Protein 5YL9 (pdb70)

Organism: Human coronavirus 229E (NCBI:txid11137)

Foldseek 3Di:
DVVVVVVVVVVVVVVVVVVVVVVVVVVVVVVVVVVVVVVVVVVVVVVVVVVVVVVVVVVVVVVVVVVVVVVVVVVVVVVVVVVVVVVD/DDDDDDDDDDDDDDDDDCPVVVVVVVVVVVVVVVVVVVVVVVVVVVVVPDDDDDD

Radius of gyration: 35.61 Å; Cα contacts (8 Å, |Δi|>4): 92; chains: 2; bounding box: 23×23×128 Å

Sequence (143 aa):
DVLQENQKILAASFNKAMTNIVDAFTGVNDAITQTSQALQTVATALNKIQDVVNQQGNSLNHLTSQLRQNFQAISSSIQAIYDRLDTIGGVPDLVVEQYNQTILNLTSEISSTLENKSAELNNYTVQKLQTLIDNINSTLVDLKW

Solvent-accessible surface area: 10771 Å² total; per-residue (Å²): 139,111,135,75,84,90,96,75,106,130,13,66,63,74,40,150,42,31,62,81,66,18,89,60,87,67,40,76,10,82,54,35,39,94,66,9,101,50,42,80,89,64,1,63,42,36,75,133,82,31,77,78,68,28,99,110,10,87,71,97,59,116,90,18,39,76,63,96,121,84,70,108,62,76,22,62,63,45,79,52,90,64,72,178,99,119,125,168,118,44,55,51,131,65,110,39,145,139,68,114,44,127,101,56,93,30,79,76,84,20,50,63,36,81,84,106,11,62,109,46,77,126,54,26,104,112,36,83,80,91,7,82,81,45,75,90,63,71,54,117,81,159,134

B-factor: mean 31.55, std 15.59, range [10.82, 93.78]

Structure (mmCIF, N/CA/C/O backbone):
data_5YL9
#
_entry.id   5YL9
#
_cell.length_a   46.941
_cell.length_b   46.941
_cell.length_c   402.145
_cell.angle_alpha   90.00
_cell.angle_beta   90.00
_cell.angle_gamma   120.00
#
_symmetry.space_group_name_H-M   'H 3 2'
#
loop_
_entity.id
_entity.type
_entity.pdbx_description
1 polymer 'Spike glycoprotein'
2 polymer 'Spike glycoprotein'
3 water water
#
loop_
_atom_site.group_PDB
_atom_site.id
_atom_site.type_symbol
_atom_site.label_atom_id
_atom_site.label_alt_id
_atom_site.label_comp_id
_atom_site.label_asym_id
_atom_site.label_entity_id
_atom_site.label_seq_id
_atom_site.pdbx_PDB_ins_code
_atom_site.Cartn_x
_atom_site.Cartn_y
_atom_site.Cartn_z
_atom_site.occupancy
_atom_site.B_iso_or_equiv
_atom_site.auth_seq_id
_atom_site.auth_comp_id
_atom_site.auth_asym_id
_atom_site.auth_atom_id
_atom_site.pdbx_PDB_model_num
ATOM 1 N N . ASP A 1 2 ? -29.646 6.425 70.242 1.00 73.48 785 ASP A N 1
ATOM 2 C CA . ASP A 1 2 ? -29.062 7.704 69.860 1.00 75.86 785 ASP A CA 1
ATOM 3 C C . ASP A 1 2 ? -29.447 8.054 68.428 1.00 75.01 785 ASP A C 1
ATOM 4 O O . ASP A 1 2 ? -29.095 7.336 67.490 1.00 74.47 785 ASP A O 1
ATOM 9 N N . VAL A 1 3 ? -30.162 9.166 68.258 1.00 72.55 786 VAL A N 1
ATOM 10 C CA . VAL A 1 3 ? -30.614 9.525 66.918 1.00 73.18 786 VAL A CA 1
ATOM 11 C C . VAL A 1 3 ? -29.482 10.126 66.091 1.00 68.09 786 VAL A C 1
ATOM 12 O O . VAL A 1 3 ? -29.500 10.031 64.861 1.00 63.97 786 VAL A O 1
ATOM 16 N N . LEU A 1 4 ? -28.481 10.740 66.727 1.00 63.17 787 LEU A N 1
ATOM 17 C CA . LEU A 1 4 ? -27.382 11.316 65.957 1.00 60.70 787 LEU A CA 1
ATOM 18 C C . LEU A 1 4 ? -26.559 10.228 65.284 1.00 56.81 787 LEU A C 1
ATOM 19 O O . LEU A 1 4 ? -26.256 10.316 64.089 1.00 52.09 787 LEU A O 1
ATOM 24 N N . GLN A 1 5 ? -26.191 9.188 66.036 1.00 60.54 788 GLN A N 1
ATOM 25 C CA . GLN A 1 5 ? -25.426 8.088 65.456 1.00 60.54 788 GLN A CA 1
ATOM 26 C C . GLN A 1 5 ? -26.226 7.368 64.378 1.00 59.46 788 GLN A C 1
ATOM 27 O O . GLN A 1 5 ? -25.691 7.037 63.311 1.00 56.58 788 GLN A O 1
ATOM 33 N N . GLU A 1 6 ? -27.513 7.121 64.633 1.00 58.39 789 GLU A N 1
ATOM 34 C CA . GLU A 1 6 ? -28.332 6.429 63.644 1.00 58.07 789 GLU A CA 1
ATOM 35 C C . GLU A 1 6 ? -28.481 7.256 62.370 1.00 50.13 789 GLU A C 1
ATOM 36 O O . GLU A 1 6 ? -28.353 6.728 61.257 1.00 50.78 789 GLU A O 1
ATOM 42 N N . ASN A 1 7 ? -28.751 8.557 62.516 1.00 43.43 790 ASN A N 1
ATOM 43 C CA . ASN A 1 7 ? -28.863 9.433 61.355 1.00 42.97 790 ASN A CA 1
ATOM 44 C C . ASN A 1 7 ? -27.551 9.497 60.586 1.00 43.05 790 ASN A C 1
ATOM 45 O O . ASN A 1 7 ? -27.550 9.553 59.350 1.00 41.09 790 ASN A O 1
ATOM 50 N N . GLN A 1 8 ? -26.423 9.508 61.300 1.00 41.92 791 GLN A N 1
ATOM 51 C CA . GLN A 1 8 ? -25.132 9.511 60.625 1.00 46.86 791 GLN A CA 1
ATOM 52 C C . GLN A 1 8 ? -24.928 8.225 59.841 1.00 46.91 791 GLN A C 1
ATOM 53 O O . GLN A 1 8 ? -24.432 8.253 58.710 1.00 44.59 791 GLN A O 1
ATOM 59 N N . L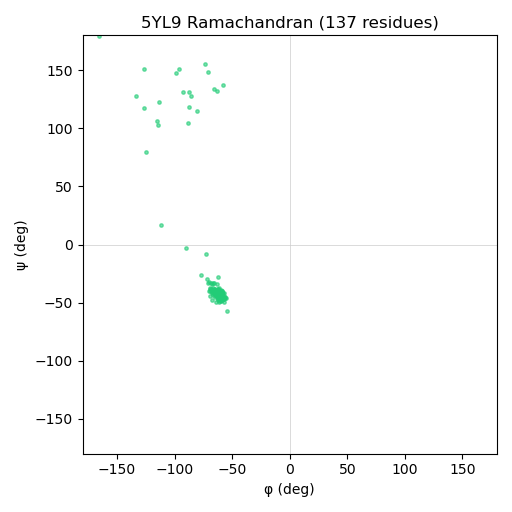YS A 1 9 ? -25.312 7.088 60.424 1.00 42.99 792 LYS A N 1
ATOM 60 C CA . LYS A 1 9 ? -25.239 5.816 59.709 1.00 37.01 792 LYS A CA 1
ATOM 61 C C . LYS A 1 9 ? -26.068 5.853 58.428 1.00 41.99 792 LYS A C 1
ATOM 62 O O . LYS A 1 9 ? -25.605 5.432 57.357 1.00 38.78 792 LYS A O 1
ATOM 68 N N . ILE A 1 10 ? -27.304 6.357 58.525 1.00 42.66 793 ILE A N 1
ATOM 69 C CA . ILE A 1 10 ? -28.171 6.450 57.347 1.00 43.36 793 ILE A CA 1
ATOM 70 C C . ILE A 1 10 ? -27.544 7.356 56.289 1.00 41.81 793 ILE A C 1
ATOM 71 O O . ILE A 1 10 ? -27.507 7.026 55.094 1.00 38.13 793 ILE A O 1
ATOM 76 N N . LEU A 1 11 ? -27.059 8.523 56.714 1.00 42.04 794 LEU A N 1
ATOM 77 C CA . LEU A 1 11 ? -26.513 9.494 55.773 1.00 38.52 794 LEU A CA 1
ATOM 78 C C . LEU A 1 11 ? -25.258 8.961 55.095 1.00 36.60 794 LEU A C 1
ATOM 79 O O . LEU A 1 11 ? -25.047 9.186 53.898 1.00 35.99 794 LEU A O 1
ATOM 84 N N . ALA A 1 12 ? -24.415 8.244 55.839 1.00 34.48 795 ALA A N 1
ATOM 85 C CA . ALA A 1 12 ? -23.212 7.664 55.250 1.00 34.93 795 ALA A CA 1
ATOM 86 C C . ALA A 1 12 ? -23.556 6.575 54.241 1.00 34.07 795 ALA A C 1
ATOM 87 O O . ALA A 1 12 ? -22.955 6.513 53.160 1.00 33.83 795 ALA A O 1
ATOM 89 N N . ALA A 1 13 ? -24.517 5.704 54.574 1.00 37.57 796 ALA A N 1
ATOM 90 C CA . ALA A 1 13 ? -24.934 4.682 53.617 1.00 34.15 796 ALA A CA 1
ATOM 91 C C . ALA A 1 13 ? -25.516 5.313 52.354 1.00 36.49 796 ALA A C 1
ATOM 92 O O . ALA A 1 13 ? -25.208 4.880 51.234 1.00 36.08 796 ALA A O 1
ATOM 94 N N . SER A 1 14 ? -26.354 6.345 52.515 1.00 33.15 797 SER A N 1
ATOM 95 C CA . SER A 1 14 ? -26.937 7.013 51.352 1.00 33.87 797 SER A CA 1
ATOM 96 C C . SER A 1 14 ? -25.873 7.703 50.515 1.00 32.91 797 SER A C 1
ATOM 97 O O . SER A 1 14 ? -25.917 7.650 49.282 1.00 27.40 797 SER A O 1
ATOM 100 N N . PHE A 1 15 ? -24.921 8.373 51.163 1.00 31.32 798 PHE A N 1
ATOM 101 C CA . PHE A 1 15 ? -23.854 9.039 50.427 1.00 29.43 798 PHE A CA 1
ATOM 102 C C . PHE A 1 15 ? -23.047 8.040 49.609 1.00 30.81 798 PHE A C 1
ATOM 103 O O . PHE A 1 15 ? -22.749 8.287 48.435 1.00 26.33 798 PHE A O 1
ATOM 111 N N . ASN A 1 16 ? -22.682 6.901 50.212 1.00 30.45 799 ASN A N 1
ATOM 112 C CA . ASN A 1 16 ? -21.878 5.917 49.489 1.00 29.65 799 ASN A CA 1
ATOM 113 C C . ASN A 1 16 ? -22.658 5.288 48.340 1.00 29.91 799 ASN A C 1
ATOM 114 O O . ASN A 1 16 ? -22.112 5.099 47.242 1.00 29.38 799 ASN A O 1
ATOM 119 N N . LYS A 1 17 ? -23.934 4.959 48.559 1.00 30.15 800 LYS A N 1
ATOM 120 C CA . LYS A 1 17 ? -24.725 4.423 47.450 1.00 30.54 800 LYS A CA 1
ATOM 121 C C . LYS A 1 17 ? -24.856 5.449 46.332 1.00 29.12 800 LYS A C 1
ATOM 122 O O . LYS A 1 17 ? -24.698 5.122 45.141 1.00 27.11 800 LYS A O 1
ATOM 128 N N . ALA A 1 18 ? -25.122 6.705 46.700 1.00 26.32 801 ALA A N 1
ATOM 129 C CA . ALA A 1 18 ? -25.247 7.767 45.708 1.00 26.25 801 ALA A CA 1
ATOM 130 C C . ALA A 1 18 ? -23.963 7.919 44.909 1.00 25.13 801 ALA A C 1
ATOM 131 O O . ALA A 1 18 ? -23.996 7.957 43.678 1.00 24.32 801 ALA A O 1
ATOM 133 N N . MET A 1 19 ? -22.817 7.989 45.590 1.00 22.68 802 MET A N 1
ATOM 134 C CA . MET A 1 19 ? -21.555 8.189 44.878 1.00 24.65 802 MET A CA 1
ATOM 135 C C . MET A 1 19 ? -21.230 7.012 43.969 1.00 25.13 802 MET A C 1
ATOM 136 O O . MET A 1 19 ? -20.734 7.208 42.855 1.00 23.76 802 MET A O 1
ATOM 141 N N . THR A 1 20 ? -21.480 5.780 44.424 1.00 23.25 803 THR A N 1
ATOM 142 C CA . THR A 1 20 ? -21.243 4.626 43.559 1.00 24.77 803 THR A CA 1
ATOM 143 C C . THR A 1 20 ? -22.058 4.738 42.276 1.00 26.69 803 THR A C 1
ATOM 144 O O . THR A 1 20 ? -21.533 4.559 41.159 1.00 27.50 803 THR A O 1
ATOM 148 N N . ASN A 1 21 ? -23.341 5.079 42.413 1.00 24.72 804 ASN A N 1
ATOM 149 C CA . ASN A 1 21 ? -24.181 5.192 41.220 1.00 23.24 804 ASN A CA 1
ATOM 150 C C . ASN A 1 21 ? -23.819 6.403 40.363 1.00 24.94 804 ASN A C 1
ATOM 151 O O . ASN A 1 21 ? -23.938 6.349 39.133 1.00 23.31 804 ASN A O 1
ATOM 156 N N . ILE A 1 22 ? -23.368 7.493 40.982 1.00 24.79 805 ILE A N 1
ATOM 157 C CA . ILE A 1 22 ? -22.927 8.671 40.235 1.00 21.48 805 ILE A CA 1
ATOM 158 C C . ILE A 1 22 ? -21.659 8.357 39.450 1.00 25.54 805 ILE A C 1
ATOM 159 O O . ILE A 1 22 ? -21.505 8.776 38.295 1.00 21.57 805 ILE A O 1
ATOM 164 N N . VAL A 1 23 ? -20.729 7.616 40.059 1.00 23.85 806 VAL A N 1
ATOM 165 C CA . VAL A 1 23 ? -19.537 7.171 39.338 1.00 22.48 806 VAL A CA 1
ATOM 166 C C . VAL A 1 23 ? -19.937 6.329 38.133 1.00 23.94 806 VAL A C 1
ATOM 167 O O . VAL A 1 23 ? -19.451 6.544 37.012 1.00 26.91 806 VAL A O 1
ATOM 171 N N . ASP A 1 24 ? -20.835 5.358 38.346 1.00 20.13 807 ASP A N 1
ATOM 172 C CA . ASP A 1 24 ? -21.271 4.507 37.237 1.00 24.19 807 ASP A CA 1
ATOM 173 C C . ASP A 1 24 ? -21.970 5.322 36.151 1.00 19.98 807 ASP A C 1
ATOM 174 O O . ASP A 1 24 ? -21.766 5.085 34.950 1.00 22.93 807 ASP A O 1
ATOM 179 N N . ALA A 1 25 ? -22.783 6.305 36.549 1.0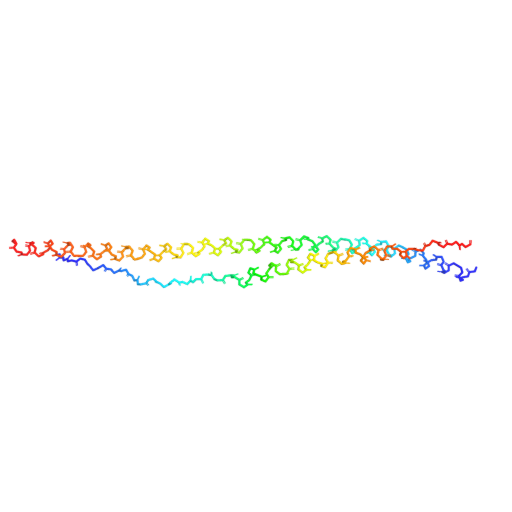0 19.29 808 ALA A N 1
ATOM 180 C CA . ALA A 1 25 ? -23.518 7.095 35.568 1.00 20.89 808 ALA A CA 1
ATOM 181 C C . ALA A 1 25 ? -22.581 7.976 34.760 1.00 18.46 808 ALA A C 1
ATOM 182 O O . ALA A 1 25 ? -22.716 8.062 33.530 1.00 19.47 808 ALA A O 1
ATOM 184 N N . PHE A 1 26 ? -21.624 8.643 35.420 1.00 16.54 809 PHE A N 1
ATOM 185 C CA . PHE A 1 26 ? -20.646 9.421 34.660 1.00 18.80 809 PHE A CA 1
ATOM 186 C C . PHE A 1 26 ? -19.811 8.531 33.755 1.00 22.38 809 PHE A C 1
ATOM 187 O O . PHE A 1 26 ? -19.446 8.947 32.652 1.00 18.90 809 PHE A O 1
ATOM 195 N N . THR A 1 27 ? -19.516 7.303 34.182 1.00 20.75 810 THR A N 1
ATOM 196 C CA . THR A 1 27 ? -18.778 6.386 33.313 1.00 22.10 810 THR A CA 1
ATOM 197 C C . THR A 1 27 ? -19.588 6.049 32.060 1.00 24.05 810 THR A C 1
ATOM 198 O O . THR A 1 27 ? -19.046 6.017 30.941 1.00 22.33 810 THR A O 1
ATOM 202 N N . GLY A 1 28 ? -20.890 5.815 32.223 1.00 18.38 811 GLY A N 1
ATOM 203 C CA . GLY A 1 28 ? -21.733 5.569 31.057 1.00 20.62 811 GLY A CA 1
ATOM 204 C C . GLY A 1 28 ? -21.831 6.778 30.144 1.00 21.52 811 GLY A C 1
ATOM 205 O O . GLY A 1 28 ? -21.749 6.653 28.911 1.00 20.47 811 GLY A O 1
ATOM 206 N N . VAL A 1 29 ? -22.012 7.966 30.732 1.00 16.29 812 VAL A N 1
ATOM 207 C CA . VAL A 1 29 ? -22.010 9.202 29.947 1.00 19.42 812 VAL A CA 1
ATOM 208 C C . VAL A 1 29 ? -20.693 9.357 29.193 1.00 18.11 812 VAL A C 1
ATOM 209 O O . VAL A 1 29 ? -20.673 9.778 28.029 1.00 18.14 812 VAL A O 1
ATOM 213 N N . ASN A 1 30 ? -19.574 9.051 29.850 1.00 19.10 813 ASN A N 1
ATOM 214 C CA . ASN A 1 30 ? -18.273 9.179 29.196 1.00 20.21 813 ASN A CA 1
ATOM 215 C C . ASN A 1 30 ? -18.154 8.210 28.025 1.00 17.92 813 ASN A C 1
ATOM 216 O O . ASN A 1 30 ? -17.584 8.553 26.980 1.00 20.24 813 ASN A O 1
ATOM 221 N N . ASP A 1 31 ? -18.679 6.993 28.179 1.00 18.04 814 ASP A N 1
ATOM 222 C CA . ASP A 1 31 ? -18.725 6.087 27.030 1.00 23.98 814 ASP A CA 1
ATOM 223 C C . ASP A 1 31 ? -19.539 6.687 25.889 1.00 23.24 814 ASP A C 1
ATOM 224 O O . ASP A 1 31 ? -19.145 6.596 24.716 1.00 20.18 814 ASP A O 1
ATOM 229 N N . ALA A 1 32 ? -20.691 7.281 26.213 1.00 19.21 815 ALA A N 1
ATOM 230 C CA . ALA A 1 32 ? -21.504 7.933 25.183 1.00 18.90 815 ALA A CA 1
ATOM 231 C C . ALA A 1 32 ? -20.732 9.055 24.483 1.00 19.06 815 ALA A C 1
ATOM 232 O O . ALA A 1 32 ? -20.822 9.219 23.255 1.00 15.03 815 ALA A O 1
ATOM 2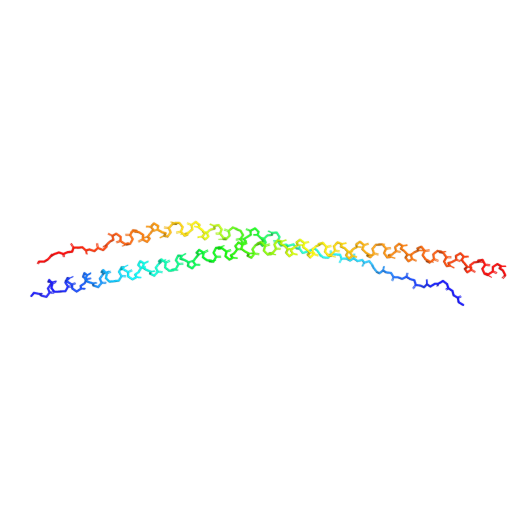34 N N . ILE A 1 33 ? -19.993 9.860 25.247 1.00 13.73 816 ILE A N 1
ATOM 235 C CA . ILE A 1 33 ? -19.200 10.936 24.635 1.00 14.92 816 ILE A CA 1
ATOM 236 C C . ILE A 1 33 ? -18.124 10.359 23.714 1.00 18.72 816 ILE A C 1
ATOM 237 O O . ILE A 1 33 ? -17.862 10.900 22.630 1.00 15.54 816 ILE A O 1
ATOM 242 N N . THR A 1 34 ? -17.477 9.264 24.126 1.00 16.85 817 THR A N 1
ATOM 243 C CA . THR A 1 34 ? -16.503 8.605 23.250 1.00 19.03 817 THR A CA 1
ATOM 244 C C . THR A 1 34 ? -17.149 8.134 21.948 1.00 20.60 817 THR A C 1
ATOM 245 O O . THR A 1 34 ? -16.606 8.352 20.847 1.00 17.09 817 THR A O 1
ATOM 249 N N . GLN A 1 35 ? -18.299 7.461 22.056 1.00 17.43 818 GLN A N 1
ATOM 250 C CA . GLN A 1 35 ? -18.997 6.995 20.856 1.00 18.41 818 GLN A CA 1
ATOM 251 C C . GLN A 1 35 ? -19.344 8.163 19.949 1.00 20.32 818 GLN A C 1
ATOM 252 O O . GLN A 1 35 ? -19.220 8.063 18.721 1.00 16.75 818 GLN A O 1
ATOM 258 N N . THR A 1 36 ? -19.806 9.279 20.536 1.00 14.35 819 THR A N 1
ATOM 259 C CA . THR A 1 36 ? -20.146 10.456 19.736 1.00 16.97 819 THR A CA 1
ATOM 260 C C . THR A 1 36 ? -18.913 11.037 19.047 1.00 20.48 819 THR A C 1
ATOM 261 O O . THR A 1 36 ? -18.973 11.425 17.871 1.00 17.58 819 THR A O 1
ATOM 265 N N . SER A 1 37 ? -17.790 11.127 19.761 1.00 16.44 820 SER A N 1
ATOM 266 C CA . SER A 1 37 ? -16.554 11.605 19.135 1.00 15.26 820 SER A CA 1
ATOM 267 C C . SER A 1 37 ? -16.182 10.761 17.917 1.00 14.72 820 SER A C 1
ATOM 268 O O . SER A 1 37 ? -15.824 11.291 16.845 1.00 16.49 820 SER A O 1
ATOM 271 N N . GLN A 1 38 ? -16.266 9.439 18.063 1.00 15.94 821 GLN A N 1
ATOM 272 C CA . GLN A 1 38 ? -15.945 8.561 16.938 1.00 16.03 821 GLN A CA 1
ATOM 273 C C . GLN A 1 38 ? -16.922 8.771 15.788 1.00 16.82 821 GLN A C 1
ATOM 274 O O . GLN A 1 38 ? -16.522 8.841 14.612 1.00 16.96 821 GLN A O 1
ATOM 280 N N . ALA A 1 39 ? -18.209 8.874 16.109 1.00 16.94 822 ALA A N 1
ATOM 281 C CA . ALA A 1 39 ? -19.214 9.127 15.083 1.00 17.00 822 ALA A CA 1
ATOM 282 C C . ALA A 1 39 ? -18.939 10.430 14.342 1.00 15.88 822 ALA A C 1
ATOM 283 O O . ALA A 1 39 ? -19.110 10.503 13.123 1.00 17.66 822 ALA A O 1
ATOM 285 N N . LEU A 1 40 ? -18.538 11.485 15.055 1.00 10.82 823 LEU A N 1
ATOM 286 C CA . LEU A 1 40 ? 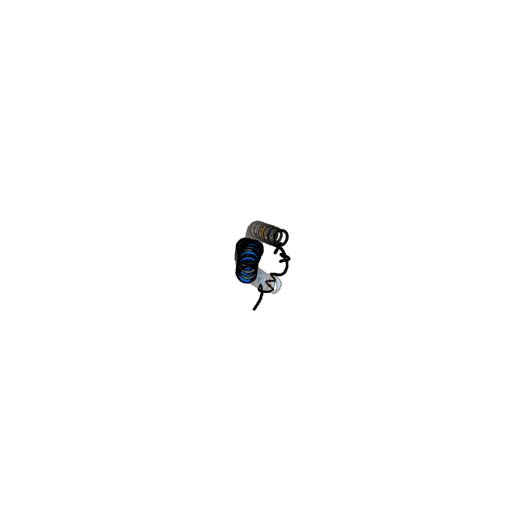-18.280 12.745 14.350 1.00 14.98 823 LEU A CA 1
ATOM 287 C C . LEU A 1 40 ? -17.083 12.620 13.412 1.00 15.50 823 LEU A C 1
ATOM 288 O O . LEU A 1 40 ? -17.111 13.151 12.290 1.00 14.40 823 LEU A O 1
ATOM 293 N N . GLN A 1 41 ? -16.043 11.886 13.823 1.00 15.44 824 GLN A N 1
ATOM 294 C CA . GLN A 1 41 ? -14.947 11.629 12.883 1.00 13.93 824 GLN A CA 1
ATOM 295 C C . GLN A 1 41 ? -15.448 10.866 11.664 1.00 17.29 824 GLN A C 1
ATOM 296 O O . GLN A 1 41 ? -15.044 11.147 10.519 1.00 14.94 824 GLN A O 1
ATOM 302 N N . THR A 1 42 ? -16.311 9.878 11.897 1.00 14.59 825 THR A N 1
ATOM 303 C CA . THR A 1 42 ? -16.861 9.093 10.792 1.00 15.22 825 THR A CA 1
ATOM 304 C C . THR A 1 42 ? -17.642 9.972 9.824 1.00 14.61 825 THR A C 1
ATOM 305 O O . THR A 1 42 ? -17.500 9.846 8.597 1.00 15.01 825 THR A O 1
ATOM 309 N N . VAL A 1 43 ? -18.460 10.882 10.354 1.00 11.90 826 VAL A N 1
ATOM 310 C CA . VAL A 1 43 ? -19.197 11.794 9.475 1.00 15.13 826 VAL A CA 1
ATOM 311 C C . VAL A 1 43 ? -18.230 12.679 8.688 1.00 17.65 826 VAL A C 1
ATOM 312 O O . VAL A 1 43 ? -18.438 12.938 7.493 1.00 15.11 826 VAL A O 1
ATOM 316 N N . ALA A 1 44 ? -17.172 13.174 9.337 1.00 13.39 827 ALA A N 1
ATOM 317 C CA . ALA A 1 44 ? -16.204 14.001 8.607 1.00 12.31 827 ALA A CA 1
ATOM 318 C C . ALA A 1 44 ? -15.587 13.229 7.445 1.00 15.01 827 ALA A C 1
A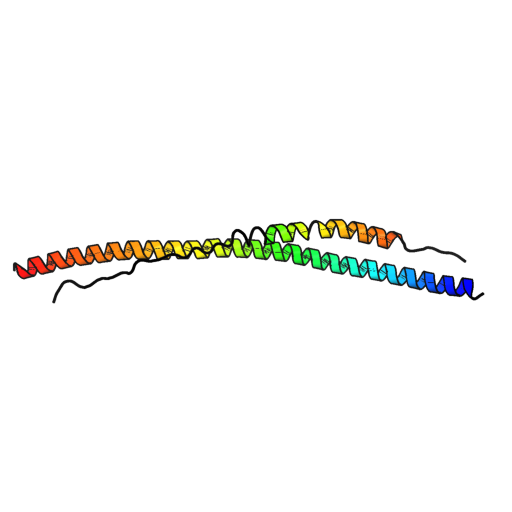TOM 319 O O . ALA A 1 44 ? -15.437 13.761 6.323 1.00 15.48 827 ALA A O 1
ATOM 321 N N . THR A 1 45 ? -15.233 11.967 7.691 1.00 13.62 828 THR A N 1
ATOM 322 C CA . THR A 1 45 ? -14.655 11.157 6.623 1.00 16.03 828 THR A CA 1
ATOM 323 C C . THR A 1 45 ? -15.657 10.969 5.490 1.00 13.00 828 THR A C 1
ATOM 324 O O . THR A 1 45 ? -15.303 11.096 4.300 1.00 14.68 828 THR A O 1
ATOM 328 N N . ALA A 1 46 ? -16.916 10.673 5.842 1.00 13.38 829 ALA A N 1
ATOM 329 C CA . ALA A 1 46 ? -17.960 10.520 4.826 1.00 16.61 829 ALA A CA 1
ATOM 330 C C . ALA A 1 46 ? -18.119 11.789 3.994 1.00 16.97 829 ALA A C 1
ATOM 331 O O . ALA A 1 46 ? -18.232 11.727 2.762 1.00 13.28 829 ALA A O 1
ATOM 333 N N . LEU A 1 47 ? -18.164 12.949 4.645 1.00 11.51 830 LEU A N 1
ATOM 334 C CA . LEU A 1 47 ? -18.320 14.204 3.896 1.00 12.27 830 LEU A CA 1
ATOM 335 C C . LEU A 1 47 ? -17.156 14.419 2.948 1.00 13.97 830 LEU A C 1
ATOM 336 O O . LEU A 1 47 ? -17.332 14.953 1.843 1.00 14.34 830 LEU A O 1
ATOM 341 N N . ASN A 1 48 ? -15.951 14.052 3.377 1.00 11.22 831 ASN A N 1
ATOM 342 C CA . ASN A 1 48 ? -14.798 14.234 2.499 1.00 16.69 831 ASN A CA 1
ATOM 343 C C . ASN A 1 48 ? -14.914 13.356 1.260 1.00 18.37 831 ASN A C 1
ATOM 344 O O . ASN A 1 48 ? -14.598 13.793 0.137 1.00 15.38 831 ASN A O 1
ATOM 349 N N . LYS A 1 49 ? -15.351 12.103 1.456 1.00 16.57 832 LYS A N 1
ATOM 350 C CA . LYS A 1 49 ? -15.583 11.203 0.325 1.00 15.47 832 LYS A CA 1
ATOM 351 C C . LYS A 1 49 ? -16.667 11.742 -0.603 1.00 20.05 832 LYS A C 1
ATOM 352 O O . LYS A 1 49 ? -16.551 11.669 -1.837 1.00 15.86 832 LYS A O 1
ATOM 358 N N . ILE A 1 50 ? -17.755 12.240 -0.027 1.00 12.72 833 ILE A N 1
ATOM 359 C CA . ILE A 1 50 ? -18.854 12.749 -0.848 1.00 15.41 833 ILE A CA 1
ATOM 360 C C . ILE A 1 50 ? -18.377 13.926 -1.675 1.00 14.64 833 ILE A C 1
ATOM 361 O O . ILE A 1 50 ? -18.647 14.010 -2.878 1.00 15.08 833 ILE A O 1
ATOM 366 N N . GLN A 1 51 ? -17.683 14.870 -1.027 1.00 13.19 834 GLN A N 1
ATOM 367 C CA . GLN A 1 51 ? -17.168 16.043 -1.726 1.00 17.62 834 GLN A CA 1
ATOM 368 C C . GLN A 1 51 ? -16.294 15.622 -2.892 1.00 16.81 834 GLN A C 1
ATOM 369 O O . GLN A 1 51 ? -16.449 16.127 -4.018 1.00 17.08 834 GLN A O 1
ATOM 375 N N . ASP A 1 52 ? -15.393 14.662 -2.640 1.00 16.94 835 ASP A N 1
ATOM 376 C CA . ASP A 1 52 ? -14.525 14.135 -3.689 1.00 18.96 835 ASP A CA 1
ATOM 377 C C . ASP A 1 52 ? -15.321 13.628 -4.892 1.00 17.69 835 ASP A C 1
ATOM 378 O O . ASP A 1 52 ? -15.103 14.057 -6.042 1.00 17.49 835 ASP A O 1
ATOM 383 N N . VAL A 1 53 ? -16.229 12.678 -4.653 1.00 13.22 836 VAL A N 1
ATOM 384 C CA . VAL A 1 53 ? -16.879 12.013 -5.784 1.00 13.03 836 VAL A CA 1
ATOM 385 C C . VAL A 1 53 ? -17.836 12.964 -6.494 1.00 13.50 836 VAL A C 1
ATOM 386 O O . VAL A 1 53 ? -17.910 12.983 -7.734 1.00 15.71 836 VAL A O 1
ATOM 390 N N . VAL A 1 54 ? -18.578 13.776 -5.736 1.00 13.62 837 VAL A N 1
ATOM 391 C CA . VAL A 1 54 ? -19.541 14.684 -6.357 1.00 15.18 837 VAL A CA 1
ATOM 392 C C . VAL A 1 54 ? -18.821 15.698 -7.235 1.00 15.90 837 VAL A C 1
ATOM 393 O O . VAL A 1 54 ? -19.258 15.975 -8.359 1.00 14.04 837 VAL A O 1
ATOM 397 N N . ASN A 1 55 ? -17.692 16.249 -6.766 1.00 15.19 838 ASN A N 1
ATOM 398 C CA . ASN A 1 55 ? -17.003 17.196 -7.638 1.00 15.36 838 ASN A CA 1
ATOM 399 C C . ASN A 1 55 ? -16.321 16.504 -8.813 1.00 15.03 838 ASN A C 1
ATOM 400 O O . ASN A 1 55 ? -16.183 17.119 -9.880 1.00 14.11 838 ASN A O 1
ATOM 405 N N . GLN A 1 56 ? -15.888 15.244 -8.662 1.00 14.35 839 GLN A N 1
ATOM 406 C CA . GLN A 1 56 ? -15.400 14.518 -9.836 1.00 17.85 839 GLN A CA 1
ATOM 407 C C . GLN A 1 56 ? -16.498 14.354 -10.882 1.00 14.13 839 GLN A C 1
ATOM 408 O O . GLN A 1 56 ? -16.247 14.475 -12.090 1.00 14.33 839 GLN A O 1
ATOM 414 N N . GLN A 1 57 ? -17.710 14.008 -10.443 1.00 15.88 840 GLN A N 1
ATOM 415 C CA . GLN A 1 57 ? -18.816 13.882 -11.389 1.00 16.76 840 GLN A CA 1
ATOM 416 C C . GLN A 1 57 ? -19.173 15.228 -12.013 1.00 15.04 840 GLN A C 1
ATOM 417 O O . GLN A 1 57 ? -19.470 15.298 -13.210 1.00 19.04 840 GLN A O 1
ATOM 423 N N . GLY A 1 58 ? -19.134 16.307 -11.230 1.00 12.23 841 GLY A N 1
ATOM 424 C CA . GLY A 1 58 ? -19.296 17.641 -11.821 1.00 13.71 841 GLY A CA 1
ATOM 425 C C . GLY A 1 58 ? -18.251 17.948 -12.885 1.00 15.91 841 GLY A C 1
ATOM 426 O O . GLY A 1 58 ? -18.572 18.444 -13.976 1.00 17.05 841 GLY A O 1
ATOM 427 N N . ASN A 1 59 ? -16.977 17.674 -12.577 1.00 14.54 842 ASN A N 1
ATOM 428 C CA . ASN A 1 59 ? -15.910 17.820 -13.564 1.00 13.81 842 ASN A CA 1
ATOM 429 C C . ASN A 1 59 ? -16.207 17.011 -14.816 1.00 15.59 842 ASN A C 1
ATOM 430 O O . ASN A 1 59 ? -15.998 17.481 -15.947 1.00 14.85 842 ASN A O 1
ATOM 435 N N . SER A 1 60 ? -16.634 15.759 -14.628 1.00 16.22 843 SER A N 1
ATOM 436 C CA . SER A 1 60 ? -16.899 14.882 -15.765 1.00 14.47 843 SER A CA 1
ATOM 437 C C . SER A 1 60 ? -17.996 15.448 -16.648 1.00 17.04 843 SER A C 1
ATOM 438 O O . SER A 1 60 ? -17.877 15.438 -17.879 1.00 18.54 843 SER A O 1
ATOM 441 N N . LEU A 1 61 ? -19.084 15.920 -16.042 1.00 17.00 844 LEU A N 1
ATOM 442 C CA . LEU A 1 61 ? -20.150 16.553 -16.819 1.00 18.89 844 LEU A CA 1
ATOM 443 C C . LEU A 1 61 ? -19.635 17.768 -17.577 1.00 15.68 844 LEU A C 1
ATOM 444 O O . LEU A 1 61 ? -19.986 17.980 -18.745 1.00 18.55 844 LEU A O 1
ATOM 449 N N . ASN A 1 62 ? -18.836 18.602 -16.906 1.00 14.53 845 ASN A N 1
ATOM 450 C CA . ASN A 1 62 ? -18.265 19.797 -17.535 1.00 15.44 845 ASN A CA 1
ATOM 451 C C . ASN A 1 62 ? -17.452 19.413 -18.774 1.00 17.43 845 ASN A C 1
ATOM 452 O O . ASN A 1 62 ? -17.636 19.961 -19.880 1.00 19.04 845 ASN A O 1
ATOM 457 N N . HIS A 1 63 ? -16.571 18.427 -18.606 1.00 17.52 846 HIS A N 1
ATOM 458 C CA . HIS A 1 63 ? -15.702 18.017 -19.697 1.00 23.61 846 HIS A CA 1
ATOM 459 C C . HIS A 1 63 ? -16.489 17.334 -20.806 1.00 18.00 846 HIS A C 1
ATOM 460 O O . HIS A 1 63 ? -16.180 17.508 -21.994 1.00 19.60 846 HIS A O 1
ATOM 467 N N . LEU A 1 64 ? -17.489 16.525 -20.445 1.00 15.93 847 LEU A N 1
ATOM 468 C CA . LEU A 1 64 ? -18.319 15.886 -21.461 1.00 16.68 847 LEU A CA 1
ATOM 469 C C . LEU A 1 64 ? -19.058 16.926 -22.294 1.00 18.92 847 LEU A C 1
ATOM 470 O O . LEU A 1 64 ? -19.148 16.802 -23.519 1.00 21.06 847 LEU A O 1
ATOM 475 N N . THR A 1 65 ? -19.582 17.972 -21.651 1.00 16.82 848 THR A N 1
ATOM 476 C CA . THR A 1 65 ? -20.248 19.030 -22.410 1.00 17.11 848 THR A CA 1
ATOM 477 C C . THR A 1 65 ? -19.289 19.691 -23.390 1.00 18.00 848 THR A C 1
ATOM 478 O O . THR A 1 65 ? -19.663 20.003 -24.532 1.00 19.79 848 THR A O 1
ATOM 482 N N . SER A 1 66 ? -18.041 19.908 -22.968 1.00 18.10 849 SER A N 1
ATOM 483 C CA . SER A 1 66 ? -17.051 20.482 -23.889 1.00 19.59 849 SER A CA 1
ATOM 484 C C . SER A 1 66 ? -16.758 19.554 -25.077 1.00 21.96 849 SER A C 1
ATOM 485 O O . SER A 1 66 ? -16.725 19.991 -26.246 1.00 22.60 849 SER A O 1
ATOM 488 N N . GLN A 1 67 ? -16.485 18.275 -24.795 1.00 20.38 850 GLN A N 1
ATOM 489 C CA . GLN A 1 67 ? -16.237 17.315 -25.873 1.00 21.46 850 GLN A CA 1
ATOM 490 C C . GLN A 1 67 ? -17.407 17.266 -26.838 1.00 21.29 850 GLN A C 1
ATOM 491 O O . GLN A 1 67 ? -17.222 17.218 -28.063 1.00 21.24 850 GLN A O 1
ATOM 497 N N . LEU A 1 68 ? -18.625 17.240 -26.299 1.00 18.74 851 LEU A N 1
ATOM 498 C CA . LEU A 1 68 ? -19.813 17.173 -27.143 1.00 19.07 851 LEU A CA 1
ATOM 499 C C . LEU A 1 68 ? -19.930 18.399 -28.025 1.00 20.00 851 LEU A C 1
ATOM 500 O O . LEU A 1 68 ? -20.261 18.286 -29.209 1.00 21.11 851 LEU A O 1
ATOM 505 N N . ARG A 1 69 ? -19.723 19.590 -27.454 1.00 20.19 852 ARG A N 1
ATOM 506 C CA . ARG A 1 69 ? -19.788 20.796 -28.273 1.00 21.32 852 ARG A CA 1
ATOM 507 C C . ARG A 1 69 ? -18.795 20.721 -29.424 1.00 23.55 852 ARG A C 1
ATOM 508 O O . ARG A 1 69 ? -19.126 21.050 -30.577 1.00 25.82 852 ARG A O 1
ATOM 516 N N . GLN A 1 70 ? -17.586 20.222 -29.146 1.00 21.89 853 GLN A N 1
ATOM 517 C CA . GLN A 1 70 ? -16.587 20.126 -30.211 1.00 22.81 853 GLN A CA 1
ATOM 518 C C . GLN A 1 70 ? -16.961 19.070 -31.249 1.00 22.85 853 GLN A C 1
ATOM 519 O O . GLN A 1 70 ? -16.779 19.281 -32.460 1.00 25.11 853 GLN A O 1
ATOM 525 N N . ASN A 1 71 ? -17.488 17.930 -30.800 1.00 21.96 854 ASN A N 1
ATOM 526 C CA . ASN A 1 71 ? -17.876 16.875 -31.733 1.00 22.36 854 ASN A CA 1
ATOM 527 C C . ASN A 1 71 ? -19.007 17.340 -32.642 1.00 22.71 854 ASN A C 1
ATOM 528 O O . ASN A 1 71 ? -18.992 17.085 -33.854 1.00 23.87 854 ASN A O 1
ATOM 533 N N . PHE A 1 72 ? -19.997 18.029 -32.075 1.00 22.97 855 PHE A N 1
ATOM 534 C CA . PHE A 1 72 ? -21.117 18.487 -32.887 1.00 23.32 855 PHE A CA 1
ATOM 535 C C . PHE A 1 72 ? -20.697 19.609 -33.822 1.00 25.89 855 PHE A C 1
ATOM 536 O O . PHE A 1 72 ? -21.211 19.697 -34.945 1.00 27.48 855 PHE A O 1
ATOM 544 N N . GLN A 1 73 ? -19.749 20.456 -33.406 1.00 24.48 856 GLN A N 1
ATOM 545 C CA . GLN A 1 73 ? -19.223 21.447 -34.342 1.00 31.14 856 GLN A CA 1
ATOM 546 C C . GLN A 1 73 ? -18.519 20.772 -35.518 1.00 28.84 856 GLN A C 1
ATOM 547 O O . GLN A 1 73 ? -18.670 21.192 -36.680 1.00 28.75 856 GLN A O 1
ATOM 553 N N . ALA A 1 74 ? -17.743 19.720 -35.238 1.00 27.00 857 ALA A N 1
ATOM 554 C CA . ALA A 1 74 ? -17.108 18.978 -36.325 1.00 27.41 857 ALA A CA 1
ATOM 555 C C . ALA A 1 74 ? -18.145 18.393 -37.275 1.00 26.55 857 ALA A C 1
ATOM 556 O O . ALA A 1 74 ? -17.978 18.446 -38.503 1.00 27.55 857 ALA A O 1
ATOM 558 N N . ILE A 1 75 ? -19.209 17.804 -36.721 1.00 25.76 858 ILE A N 1
ATOM 559 C CA . ILE A 1 75 ? -20.253 17.207 -37.556 1.00 26.14 858 ILE A CA 1
ATOM 560 C C . ILE A 1 75 ? -20.921 18.270 -38.415 1.00 27.16 858 ILE A C 1
ATOM 561 O O . ILE A 1 75 ? -21.168 18.059 -39.613 1.00 28.05 858 ILE A O 1
ATOM 566 N N . SER A 1 76 ? -21.227 19.426 -37.820 1.00 27.28 859 SER A N 1
ATOM 567 C CA . SER A 1 76 ? -21.838 20.518 -38.574 1.00 30.66 859 SER A CA 1
ATOM 568 C C . SER A 1 76 ? -20.969 20.926 -39.753 1.00 33.82 859 SER A C 1
ATOM 569 O O . SER A 1 76 ? -21.460 21.079 -40.879 1.00 35.49 859 SER A O 1
ATOM 572 N N . SER A 1 77 ? -19.665 21.106 -39.517 1.00 29.44 860 SER A N 1
ATOM 573 C CA . SER A 1 77 ? -18.782 21.503 -40.616 1.00 30.66 860 SER A CA 1
ATOM 574 C C . SER A 1 77 ? -18.725 20.434 -41.704 1.00 30.94 860 SER A C 1
ATOM 575 O O . SER A 1 77 ? -18.771 20.744 -42.907 1.00 34.98 860 SER A O 1
ATOM 578 N N . SER A 1 78 ? -18.604 19.168 -41.297 1.00 31.51 861 SER A N 1
ATOM 579 C CA . SER A 1 78 ? -18.513 18.081 -42.269 1.00 30.98 861 SER A CA 1
ATOM 580 C C . SER A 1 78 ? -19.769 18.013 -43.133 1.00 30.96 861 SER A C 1
ATOM 581 O O . SER A 1 78 ? -19.694 17.923 -44.371 1.00 32.02 861 SER A O 1
ATOM 584 N N . ILE A 1 79 ? -20.938 18.091 -42.497 1.00 30.44 862 ILE A N 1
ATOM 585 C CA . ILE A 1 79 ? -22.195 18.045 -43.239 1.00 31.18 862 ILE A CA 1
ATOM 586 C C . ILE A 1 79 ? -22.372 19.287 -44.108 1.00 33.89 862 ILE A C 1
ATOM 587 O O . ILE A 1 79 ? -22.945 19.213 -45.207 1.00 36.18 862 ILE A O 1
ATOM 592 N N . GLN A 1 80 ? -21.888 20.444 -43.649 1.00 33.77 863 GLN A N 1
ATOM 593 C CA . GLN A 1 80 ? -21.917 21.643 -44.484 1.00 38.47 863 GLN A CA 1
ATOM 594 C C . GLN A 1 80 ? -21.150 21.423 -45.780 1.00 38.56 863 GLN A C 1
ATOM 595 O O . GLN A 1 80 ? -21.631 21.764 -46.872 1.00 42.45 863 GLN A O 1
ATOM 601 N N . ALA A 1 81 ? -19.942 20.860 -45.677 1.00 34.53 864 ALA A N 1
ATOM 602 C CA . ALA A 1 81 ? -19.165 20.594 -46.886 1.00 42.08 864 ALA A CA 1
ATOM 603 C C . ALA A 1 81 ? -19.888 19.608 -47.798 1.00 35.83 864 ALA A C 1
ATOM 604 O O . ALA A 1 81 ? -19.872 19.754 -49.031 1.00 37.07 864 ALA A O 1
ATOM 606 N N . ILE A 1 82 ? -20.539 18.603 -47.205 1.00 35.58 865 ILE A N 1
ATOM 607 C CA . ILE A 1 82 ? -21.296 17.635 -48.003 1.00 37.75 865 ILE A CA 1
ATOM 608 C C . ILE A 1 82 ? -22.400 18.334 -48.786 1.00 38.74 865 ILE A C 1
ATOM 609 O O . ILE A 1 82 ? -22.568 18.113 -49.992 1.00 37.52 865 ILE A O 1
ATOM 614 N N . TYR A 1 83 ? -23.182 19.178 -48.107 1.00 37.65 866 TYR A N 1
ATOM 615 C CA . TYR A 1 83 ? -24.279 19.851 -48.798 1.00 41.57 866 TYR A CA 1
ATOM 616 C C . TYR A 1 83 ? -23.771 20.835 -49.841 1.00 43.06 866 TYR A C 1
ATOM 617 O O . TYR A 1 83 ? -24.403 20.996 -50.894 1.00 45.57 866 TYR A O 1
ATOM 626 N N . ASP A 1 84 ? -22.627 21.478 -49.594 1.00 43.33 867 ASP A N 1
ATOM 627 C CA . ASP A 1 84 ? -22.038 22.340 -50.619 1.00 48.02 867 ASP A CA 1
ATOM 628 C C . ASP A 1 84 ? -21.670 21.549 -51.870 1.00 46.82 867 ASP A C 1
ATOM 629 O O . ASP A 1 84 ? -21.924 21.995 -53.002 1.00 49.07 867 ASP A O 1
ATOM 634 N N . ARG A 1 85 ? -21.069 20.371 -51.692 1.00 46.41 868 ARG A N 1
ATOM 635 C CA . ARG A 1 85 ? -20.708 19.570 -52.857 1.00 49.43 868 ARG A CA 1
ATOM 636 C C . ARG A 1 85 ? -21.947 19.037 -53.572 1.00 49.38 868 ARG A C 1
ATOM 637 O O . ARG A 1 85 ? -21.988 19.002 -54.809 1.00 54.33 868 ARG A O 1
ATOM 645 N N . LEU A 1 86 ? -22.970 18.638 -52.815 1.00 49.24 869 LEU A N 1
ATOM 646 C CA . LEU A 1 86 ? -24.233 18.237 -53.428 1.00 48.68 869 LEU A CA 1
ATOM 647 C C . LEU A 1 86 ? -24.838 19.376 -54.236 1.00 53.81 869 LEU A C 1
ATOM 648 O O . LEU A 1 86 ? -25.408 19.152 -55.311 1.00 59.09 869 LEU A O 1
ATOM 653 N N . ASP A 1 87 ? -24.730 20.608 -53.731 1.00 53.18 870 ASP A N 1
ATOM 654 C CA . ASP A 1 87 ? -25.242 21.752 -54.476 1.00 59.76 870 ASP A CA 1
ATOM 655 C C . ASP A 1 87 ? -24.425 22.014 -55.734 1.00 62.63 870 ASP A C 1
ATOM 656 O O . ASP A 1 87 ? -24.981 22.451 -56.750 1.00 66.22 870 ASP A O 1
ATOM 661 N N . THR A 1 88 ? -23.116 21.750 -55.694 1.00 61.50 871 THR A N 1
ATOM 662 C CA . THR A 1 88 ? -22.312 21.870 -56.910 1.00 64.65 871 THR A CA 1
ATOM 663 C C . THR A 1 88 ? -22.672 20.784 -57.924 1.00 70.56 871 THR A C 1
ATOM 664 O O . THR A 1 88 ? -22.708 21.041 -59.135 1.00 68.66 871 THR A O 1
ATOM 668 N N . ILE A 1 89 ? -22.952 19.571 -57.451 1.00 76.66 872 ILE A N 1
ATOM 669 C CA . ILE A 1 89 ? -23.302 18.455 -58.326 1.00 80.57 872 ILE A CA 1
ATOM 670 C C . ILE A 1 89 ? -24.668 18.682 -58.968 1.00 83.61 872 ILE A C 1
ATOM 671 O O . ILE A 1 89 ? -25.611 19.127 -58.313 1.00 83.57 872 ILE A O 1
ATOM 676 N N . GLY B 2 5 ? -33.267 19.046 -47.773 1.00 52.09 1050 GLY B N 1
ATOM 677 C CA . GLY B 2 5 ? -32.485 18.884 -46.563 1.00 51.53 1050 GLY B CA 1
ATOM 678 C C . GLY B 2 5 ? -31.506 20.020 -46.320 1.00 48.73 1050 GLY B C 1
ATOM 679 O O . GLY B 2 5 ? -31.340 20.938 -47.124 1.00 58.99 1050 GLY B O 1
ATOM 680 N N . GLY B 2 6 ? -30.837 19.949 -45.173 1.00 42.56 1051 GLY B N 1
ATOM 681 C CA . GLY B 2 6 ? -29.854 20.965 -44.847 1.00 39.48 1051 GLY B CA 1
ATOM 682 C C . GLY B 2 6 ? -28.976 20.532 -43.694 1.00 42.33 1051 GLY B C 1
ATOM 683 O O . GLY B 2 6 ? -29.133 19.445 -43.131 1.00 38.92 1051 GLY B O 1
ATOM 684 N N . VAL B 2 7 ? -28.044 21.414 -43.354 1.00 41.23 1052 VAL B N 1
ATOM 685 C CA . VAL B 2 7 ? -27.137 21.186 -42.226 1.00 35.09 1052 VAL B CA 1
ATOM 686 C C . VAL B 2 7 ? -27.946 21.175 -40.935 1.00 34.89 1052 VAL B C 1
ATOM 687 O O . VAL B 2 7 ? -28.794 22.063 -40.734 1.00 36.84 1052 VAL B O 1
ATOM 691 N N . PRO B 2 8 ? -27.732 20.211 -40.039 1.00 32.62 1053 PRO B N 1
ATOM 692 C CA . PRO B 2 8 ? -28.521 20.177 -38.803 1.00 31.01 1053 PRO B CA 1
ATOM 693 C C . PRO B 2 8 ? -28.141 21.301 -37.854 1.00 34.64 1053 PRO B C 1
ATOM 694 O O . PRO B 2 8 ? -26.992 21.741 -37.792 1.00 31.39 1053 PRO B O 1
ATOM 698 N N . ASP B 2 9 ? -29.132 21.754 -37.090 1.00 34.01 1054 ASP B N 1
ATOM 699 C CA . ASP B 2 9 ? -28.928 22.758 -36.048 1.00 35.79 1054 ASP B CA 1
ATOM 700 C C . ASP B 2 9 ? -28.556 22.030 -34.761 1.00 38.49 1054 ASP B C 1
ATOM 701 O O . ASP B 2 9 ? -29.411 21.434 -34.106 1.00 32.67 1054 ASP B O 1
ATOM 706 N N . LEU B 2 10 ? -27.278 22.078 -34.390 1.00 28.05 1055 LEU B N 1
ATOM 707 C CA . LEU B 2 10 ? -26.770 21.317 -33.260 1.00 26.47 1055 LEU B CA 1
ATOM 708 C C . LEU B 2 10 ? -26.358 22.300 -32.177 1.00 33.22 1055 LEU B C 1
ATOM 709 O O . LEU B 2 10 ? -25.544 23.197 -32.423 1.00 33.83 1055 LEU B O 1
ATOM 714 N N . VAL B 2 11 ? -26.945 22.151 -30.996 1.00 25.56 1056 VAL B N 1
ATOM 715 C CA . VAL B 2 11 ? -26.747 23.075 -29.885 1.00 28.32 1056 VAL B CA 1
ATOM 716 C C . VAL B 2 11 ? -26.492 22.252 -28.638 1.00 28.13 1056 VAL B C 1
ATOM 717 O O . VAL B 2 11 ? -27.263 21.338 -28.332 1.00 24.07 1056 VAL B O 1
ATOM 721 N N . VAL B 2 12 ? -25.402 22.556 -27.936 1.00 24.83 1057 VAL B N 1
ATOM 722 C CA . VAL B 2 12 ? -25.133 22.013 -26.610 1.00 25.84 1057 VAL B CA 1
ATOM 723 C C . VAL B 2 12 ? -24.875 23.195 -25.694 1.00 30.90 1057 VAL B C 1
ATOM 724 O O . VAL B 2 12 ? -23.913 23.945 -25.900 1.00 27.67 1057 VAL B O 1
ATOM 728 N N . GLU B 2 13 ? -25.727 23.369 -24.693 1.00 23.87 1058 GLU B N 1
ATOM 729 C CA . GLU B 2 13 ? -25.672 24.588 -23.906 1.00 32.26 1058 GLU B CA 1
ATOM 730 C C . GLU B 2 13 ? -24.462 24.592 -22.980 1.00 34.61 1058 GLU B C 1
ATOM 731 O O . GLU B 2 13 ? -23.924 23.547 -22.613 1.00 26.65 1058 GLU B O 1
ATOM 737 N N . GLN B 2 14 ? -24.032 25.799 -22.618 1.00 41.43 1059 GLN B N 1
ATOM 738 C CA . GLN B 2 14 ? -22.901 25.965 -21.717 1.00 44.77 1059 GLN B CA 1
ATOM 739 C C . GLN B 2 14 ? -23.217 25.365 -20.353 1.00 37.85 1059 GLN B C 1
ATOM 740 O O . GLN B 2 14 ? -24.293 25.596 -19.791 1.00 37.28 1059 GLN B O 1
ATOM 746 N N . TYR B 2 15 ? -22.284 24.575 -19.829 1.00 28.75 1060 TYR B N 1
ATOM 747 C CA . TYR B 2 15 ? -22.467 23.934 -18.535 1.00 28.62 1060 TYR B CA 1
ATOM 748 C C . TYR B 2 15 ? -21.865 24.812 -17.446 1.00 34.08 1060 TYR B C 1
ATOM 749 O O . TYR B 2 15 ? -20.731 25.283 -17.575 1.00 31.76 1060 TYR B O 1
ATOM 758 N N . ASN B 2 16 ? -22.633 25.041 -16.385 1.00 26.89 1061 ASN B N 1
ATOM 759 C CA . ASN B 2 16 ? -22.212 25.898 -15.283 1.00 27.54 1061 ASN B CA 1
ATOM 760 C C . ASN B 2 16 ? -22.099 25.014 -14.049 1.00 25.16 1061 ASN B C 1
ATOM 761 O O . ASN B 2 16 ? -23.110 24.585 -13.484 1.00 30.44 1061 ASN B O 1
ATOM 766 N N . GLN B 2 17 ? -20.871 24.727 -13.647 1.00 25.71 1062 GLN B N 1
ATOM 767 C CA . GLN B 2 17 ? -20.617 23.723 -12.626 1.00 25.62 1062 GLN B CA 1
ATOM 768 C C . GLN B 2 17 ? -20.685 24.347 -11.240 1.00 25.51 1062 GLN B C 1
ATOM 769 O O . GLN B 2 17 ? -19.883 25.230 -10.923 1.00 27.48 1062 GLN B O 1
ATOM 775 N N . THR B 2 18 ? -21.623 23.886 -10.408 1.00 23.32 1063 THR B N 1
ATOM 776 C CA . THR B 2 18 ? -21.621 24.277 -9.001 1.00 21.40 1063 THR B CA 1
ATOM 777 C C . THR B 2 18 ? -20.708 23.335 -8.231 1.00 18.01 1063 THR B C 1
ATOM 778 O O . THR B 2 18 ? -20.854 22.114 -8.320 1.00 19.57 1063 THR B O 1
ATOM 782 N N . ILE B 2 19 ? -19.769 23.905 -7.475 1.00 16.70 1064 ILE B N 1
ATOM 783 C CA . ILE B 2 19 ? -18.809 23.121 -6.707 1.00 14.29 1064 ILE B CA 1
ATOM 784 C C . ILE B 2 19 ? -19.430 22.811 -5.351 1.00 16.72 1064 ILE B C 1
ATOM 785 O O . ILE B 2 19 ? -19.972 23.710 -4.701 1.00 18.29 1064 ILE B O 1
ATOM 790 N N . LEU B 2 20 ? -19.375 21.543 -4.936 1.00 14.33 1065 LEU B N 1
ATOM 791 C CA . LEU B 2 20 ? -19.761 21.180 -3.572 1.00 16.18 1065 LEU B CA 1
ATOM 792 C C . LEU B 2 20 ? -18.587 21.487 -2.643 1.00 19.03 1065 LEU B C 1
ATOM 793 O O . LEU B 2 20 ? -17.519 20.879 -2.764 1.00 18.37 1065 LEU B O 1
ATOM 798 N N . ASN B 2 21 ? -18.763 22.437 -1.721 1.00 15.68 1066 ASN B N 1
ATOM 799 C CA . ASN B 2 21 ? -17.681 22.863 -0.836 1.00 12.90 1066 ASN B CA 1
ATOM 800 C C . ASN B 2 21 ? -18.060 22.479 0.590 1.00 15.37 1066 ASN B C 1
ATOM 801 O O . ASN B 2 21 ? -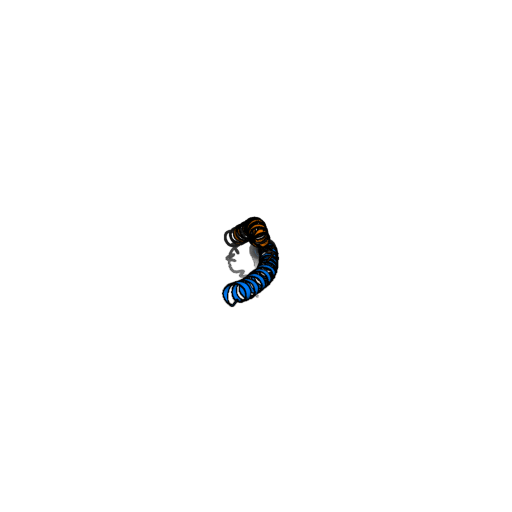18.857 23.176 1.222 1.00 15.51 1066 ASN B O 1
ATOM 806 N N . LEU B 2 22 ? -17.462 21.397 1.105 1.00 14.38 1067 LEU B N 1
ATOM 807 C CA . LEU B 2 22 ? -17.692 20.968 2.484 1.00 11.16 1067 LEU B CA 1
ATOM 808 C C . LEU B 2 22 ? -16.453 21.127 3.370 1.00 15.02 1067 LEU B C 1
ATOM 809 O O . LEU B 2 22 ? -16.400 20.556 4.465 1.00 14.39 1067 LEU B O 1
ATOM 814 N N . THR B 2 23 ? -15.466 21.907 2.938 1.00 15.34 1068 THR B N 1
ATOM 815 C CA . THR B 2 23 ? -14.212 21.986 3.696 1.00 13.88 1068 THR B CA 1
ATOM 816 C C . THR B 2 23 ? -14.417 22.530 5.104 1.00 19.24 1068 THR B C 1
ATOM 817 O O . THR B 2 23 ? -13.827 22.011 6.064 1.00 18.83 1068 THR B O 1
ATOM 821 N N . SER B 2 24 ? -15.226 23.591 5.249 1.00 16.00 1069 SER B N 1
ATOM 822 C CA . SER B 2 24 ? -15.478 24.136 6.585 1.00 16.17 1069 SER B CA 1
ATOM 823 C C . SER B 2 24 ? -16.200 23.135 7.460 1.00 18.27 1069 SER B C 1
ATOM 824 O O . SER B 2 24 ? -15.894 23.008 8.652 1.00 16.72 1069 SER B O 1
ATOM 827 N N . GLU B 2 25 ? -17.205 22.454 6.907 1.00 14.55 1070 GLU B N 1
ATOM 828 C CA . GLU B 2 25 ? -17.946 21.476 7.696 1.00 14.54 1070 GLU B CA 1
ATOM 829 C C . GLU B 2 25 ? -17.054 20.319 8.121 1.00 18.38 1070 GLU B C 1
ATOM 830 O O . GLU B 2 25 ? -17.148 19.831 9.256 1.00 15.99 1070 GLU B O 1
ATOM 836 N N . ILE B 2 26 ? -16.204 19.842 7.214 1.00 12.63 1071 ILE B N 1
ATOM 837 C CA . ILE B 2 26 ? -15.299 18.750 7.566 1.00 14.64 1071 ILE B CA 1
ATOM 838 C C . ILE B 2 26 ? -14.373 19.172 8.701 1.00 16.35 1071 ILE B C 1
ATOM 839 O O . ILE B 2 26 ? -14.229 18.457 9.704 1.00 18.52 1071 ILE B O 1
ATOM 844 N N . SER B 2 27 ? -13.742 20.348 8.567 1.00 18.61 1072 SER B N 1
ATOM 845 C CA A SER B 2 27 ? -12.863 20.833 9.631 0.64 17.00 1072 SER B CA 1
ATOM 846 C CA B SER B 2 27 ? -12.859 20.826 9.630 0.36 17.69 1072 SER B CA 1
ATOM 847 C C . SER B 2 27 ? -13.607 20.979 10.949 1.00 18.98 1072 SER B C 1
ATOM 848 O O . SER B 2 27 ? -13.089 20.608 12.015 1.00 17.67 1072 SER B O 1
ATOM 853 N N . THR B 2 28 ? -14.809 21.544 10.910 1.00 19.15 1073 THR B N 1
ATOM 854 C CA . THR B 2 28 ? -15.594 21.700 12.129 1.00 19.31 1073 THR B CA 1
ATOM 855 C C . THR B 2 28 ? -15.849 20.358 12.803 1.00 18.12 1073 THR B C 1
ATOM 856 O O . THR B 2 28 ? -15.696 20.223 14.023 1.00 16.91 1073 THR B O 1
ATOM 860 N N . LEU B 2 29 ? -16.240 19.344 12.029 1.00 14.06 1074 LEU B N 1
ATOM 861 C CA . LEU B 2 29 ? -16.516 18.046 12.646 1.00 13.55 1074 LEU B CA 1
ATOM 862 C C . LEU B 2 29 ? -15.243 17.423 13.218 1.00 17.13 1074 LEU B C 1
ATOM 863 O O . LEU B 2 29 ? -15.265 16.842 14.313 1.00 16.02 1074 LEU B O 1
ATOM 868 N N . GLU B 2 30 ? -14.114 17.560 12.514 1.00 14.76 1075 GLU B N 1
ATOM 869 C CA . GLU B 2 30 ? -12.842 17.092 13.077 1.00 14.26 1075 GLU B CA 1
ATOM 870 C C . GLU B 2 30 ? -12.523 17.789 14.400 1.00 17.95 1075 GLU B C 1
ATOM 871 O O . GLU B 2 30 ? -12.073 17.149 15.370 1.00 16.60 1075 GLU B O 1
ATOM 877 N N . ASN B 2 31 ? -12.733 19.106 14.458 1.00 15.48 1076 ASN B N 1
ATOM 878 C CA . ASN B 2 31 ? -12.469 19.833 15.701 1.00 17.09 1076 ASN B CA 1
ATOM 879 C C . ASN B 2 31 ? -13.401 19.398 16.813 1.00 17.36 1076 ASN B C 1
ATOM 880 O O . ASN B 2 31 ? -12.975 19.264 17.967 1.00 20.14 1076 ASN B O 1
ATOM 885 N N . LYS B 2 32 ? -14.686 19.213 16.507 1.00 15.51 1077 LYS B N 1
ATOM 886 C CA . LYS B 2 32 ? -15.621 18.781 17.550 1.00 16.01 1077 LYS B CA 1
ATOM 887 C C . LYS B 2 32 ? -15.255 17.395 18.070 1.00 15.34 1077 LYS B C 1
ATOM 888 O O . LYS B 2 32 ? -15.330 17.128 19.279 1.00 17.49 1077 LYS B O 1
ATOM 894 N N . SER B 2 33 ? -14.883 16.487 17.168 1.00 14.45 1078 SER B N 1
ATOM 895 C CA . SER B 2 33 ? -14.452 15.162 17.598 1.00 16.18 1078 SER B CA 1
ATOM 896 C C . SER B 2 33 ? -13.251 15.260 18.533 1.00 16.11 1078 SER B C 1
ATOM 897 O O . SER B 2 33 ? -13.202 14.581 19.575 1.00 19.16 1078 SER B O 1
ATOM 900 N N . ALA B 2 34 ? -12.290 16.134 18.201 1.00 16.24 1079 ALA B N 1
ATOM 901 C CA . ALA B 2 34 ? -11.119 16.303 19.067 1.00 20.52 1079 ALA B CA 1
ATOM 902 C C . ALA B 2 34 ? -11.497 16.891 20.426 1.00 21.55 1079 ALA B C 1
ATOM 903 O O . ALA B 2 34 ? -10.931 16.503 21.468 1.00 18.53 1079 ALA B O 1
ATOM 905 N N . GLU B 2 35 ? -12.427 17.848 20.437 1.00 17.62 1080 GLU B N 1
ATOM 906 C CA . GLU B 2 35 ? -12.855 18.430 21.713 1.00 20.58 1080 GLU B CA 1
ATOM 907 C C . GLU B 2 35 ? -13.500 17.3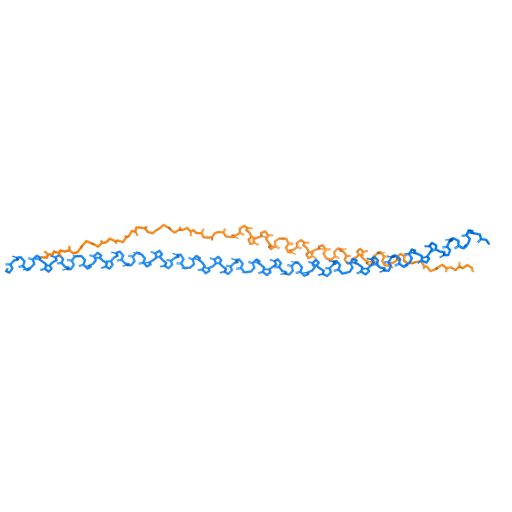74 22.607 1.00 18.36 1080 GLU B C 1
ATOM 908 O O . GLU B 2 35 ? -13.221 17.301 23.815 1.00 18.06 1080 GLU B O 1
ATOM 914 N N . LEU B 2 36 ? -14.397 16.562 22.034 1.00 13.98 1081 LEU B N 1
ATOM 915 C CA . LEU B 2 36 ? -15.041 15.509 22.827 1.00 16.36 1081 LEU B CA 1
ATOM 916 C C . LEU B 2 36 ? -14.022 14.506 23.372 1.00 19.92 1081 LEU B C 1
ATOM 917 O O . LEU B 2 36 ? -14.134 14.060 24.524 1.00 21.01 1081 LEU B O 1
ATOM 922 N N . ASN B 2 37 ? -13.029 14.122 22.562 1.00 18.67 1082 ASN B N 1
ATOM 923 C CA A ASN B 2 37 ? -12.014 13.189 23.053 0.61 17.94 1082 ASN B CA 1
ATOM 924 C CA B ASN B 2 37 ? -11.992 13.201 23.042 0.39 18.20 1082 ASN B CA 1
ATOM 925 C C . ASN B 2 37 ? -11.234 13.777 24.231 1.00 19.12 1082 ASN B C 1
ATOM 926 O O . ASN B 2 37 ? -10.945 13.068 25.217 1.00 20.58 1082 ASN B O 1
ATOM 935 N N . TYR B 2 38 ? -10.893 15.069 24.158 1.00 16.53 1083 TYR B N 1
ATOM 936 C CA . TYR B 2 38 ? -10.179 15.681 25.275 1.00 16.41 1083 TYR B CA 1
ATOM 937 C C . TYR B 2 38 ? -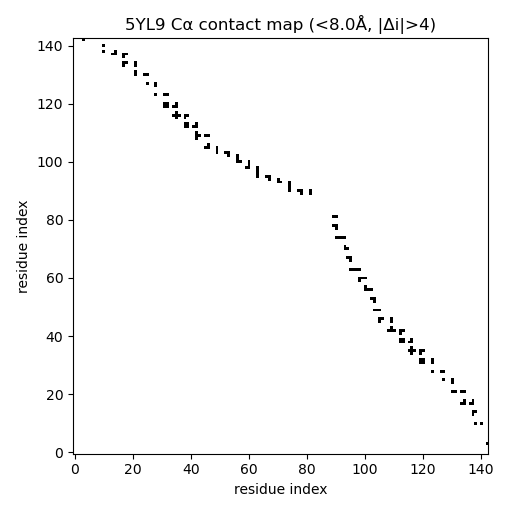11.043 15.686 26.531 1.00 18.33 1083 TYR B C 1
ATOM 938 O O . TYR B 2 38 ? -10.559 15.414 27.650 1.00 18.99 1083 TYR B O 1
ATOM 947 N N . THR B 2 39 ? -12.323 16.022 26.360 1.00 19.66 1084 THR B N 1
ATOM 948 C CA . THR B 2 39 ? -13.263 16.009 27.478 1.00 22.22 1084 THR B CA 1
ATOM 949 C C . THR B 2 39 ? -13.354 14.628 28.120 1.00 17.11 1084 THR B C 1
ATOM 950 O O . THR B 2 39 ? -13.446 14.514 29.350 1.00 19.04 1084 THR B O 1
ATOM 954 N N . VAL B 2 40 ? -13.343 13.572 27.308 1.00 18.46 1085 VAL B N 1
ATOM 955 C CA . VAL B 2 40 ? -13.370 12.205 27.843 1.00 19.59 1085 VAL B CA 1
ATOM 956 C C . VAL B 2 40 ? -12.200 11.981 28.790 1.00 24.86 1085 VAL B C 1
ATOM 957 O O . VAL B 2 40 ? -12.355 11.421 29.894 1.00 19.44 1085 VAL B O 1
ATOM 961 N N . GLN B 2 41 ? -11.004 12.411 28.362 1.00 21.29 1086 GLN B N 1
ATOM 962 C CA . GLN B 2 41 ? -9.829 12.285 29.229 1.00 21.83 1086 GLN B CA 1
ATOM 963 C C . GLN B 2 41 ? -10.000 13.043 30.547 1.00 26.44 1086 GLN B C 1
ATOM 964 O O . GLN B 2 41 ? -9.642 12.531 31.619 1.00 23.98 1086 GLN B O 1
ATOM 970 N N . LYS B 2 42 ? -10.514 14.275 30.487 1.00 24.74 1087 LYS B N 1
ATOM 971 C CA . LYS B 2 42 ? -10.691 15.050 31.720 1.00 23.65 1087 LYS B CA 1
ATOM 972 C C . LYS B 2 42 ? -11.735 14.412 32.641 1.00 21.97 1087 LYS B C 1
ATOM 973 O O . LYS B 2 42 ? -11.567 14.368 33.879 1.00 23.11 1087 LYS B O 1
ATOM 979 N N . LEU B 2 43 ? -12.816 13.903 32.050 1.00 22.36 1088 LEU B N 1
ATOM 980 C CA . LEU B 2 43 ? -13.883 13.291 32.830 1.00 19.17 1088 LEU B CA 1
ATOM 981 C C . LEU B 2 43 ? -13.423 12.018 33.520 1.00 19.97 1088 LEU B C 1
ATOM 982 O O . LEU B 2 43 ? -13.902 11.712 34.616 1.00 24.96 1088 LEU B O 1
ATOM 987 N N . GLN B 2 44 ? -12.516 11.251 32.911 1.00 23.43 1089 GLN B N 1
ATOM 988 C CA . GLN B 2 44 ? -12.039 10.052 33.612 1.00 28.76 1089 GLN B CA 1
ATOM 989 C C . GLN B 2 44 ? -11.393 10.402 34.955 1.00 31.01 1089 GLN B C 1
ATOM 990 O O . GLN B 2 44 ? -11.620 9.724 35.977 1.00 26.21 1089 GLN B O 1
ATOM 996 N N . THR B 2 45 ? -10.593 11.464 34.978 1.00 26.69 1090 THR B N 1
ATOM 997 C CA . THR B 2 45 ? -9.962 11.877 36.226 1.00 27.95 1090 THR B CA 1
ATOM 998 C C . THR B 2 45 ? -10.999 12.360 37.222 1.00 27.96 1090 THR B C 1
ATOM 999 O O . THR B 2 45 ? -10.911 12.055 38.422 1.00 27.65 1090 THR B O 1
ATOM 1003 N N . LEU B 2 46 ? -11.990 13.115 36.744 1.00 25.35 1091 LEU B N 1
ATOM 1004 C CA . LEU B 2 46 ? -13.043 13.568 37.655 1.00 21.91 1091 LEU B CA 1
ATOM 1005 C C . LEU B 2 46 ? -13.817 12.392 38.250 1.00 24.18 1091 LEU B C 1
ATOM 1006 O O . LEU B 2 46 ? -14.175 12.405 39.435 1.00 23.96 1091 LEU B O 1
ATOM 1011 N N . ILE B 2 47 ? -14.089 11.368 37.441 1.00 22.85 1092 ILE B N 1
ATOM 1012 C CA . ILE B 2 47 ? -14.791 10.183 37.932 1.00 24.43 1092 ILE B CA 1
ATOM 1013 C C . ILE B 2 47 ? -13.969 9.492 39.011 1.00 25.08 1092 ILE B C 1
ATOM 1014 O O . ILE B 2 47 ? -14.490 9.108 40.069 1.00 27.58 1092 ILE B O 1
ATOM 1019 N N . ASP B 2 48 ? -12.665 9.341 38.772 1.00 22.06 1093 ASP B N 1
ATOM 1020 C CA . ASP B 2 48 ? -11.798 8.770 39.807 1.00 22.17 1093 ASP B CA 1
ATOM 1021 C C . ASP B 2 48 ? -11.844 9.599 41.089 1.00 28.95 1093 ASP B C 1
ATOM 1022 O O . ASP B 2 48 ? -11.865 9.047 42.198 1.00 27.63 1093 ASP B O 1
ATOM 1027 N N . ASN B 2 49 ? -11.862 10.928 40.958 1.00 26.28 1094 ASN B N 1
ATOM 1028 C CA . ASN B 2 49 ? -11.919 11.791 42.139 1.00 28.41 1094 ASN B CA 1
ATOM 1029 C C . ASN B 2 49 ? -13.197 11.557 42.932 1.00 29.48 1094 ASN B C 1
ATOM 1030 O O . ASN B 2 49 ? -13.170 11.461 44.166 1.00 28.06 1094 ASN B O 1
ATOM 1035 N N . ILE B 2 50 ? -14.336 11.507 42.239 1.00 27.54 1095 ILE B N 1
ATOM 1036 C CA . ILE B 2 50 ? -15.597 11.221 42.923 1.00 25.02 1095 ILE B CA 1
ATOM 1037 C C . ILE B 2 50 ? -15.526 9.864 43.607 1.00 25.51 1095 ILE B C 1
ATOM 1038 O O . ILE B 2 50 ? -15.942 9.712 44.761 1.00 28.15 1095 ILE B O 1
ATOM 1043 N N . ASN B 2 51 ? -14.985 8.859 42.911 1.00 25.77 1096 ASN B N 1
ATOM 1044 C CA . ASN B 2 51 ? -14.911 7.518 43.486 1.00 27.85 1096 ASN B CA 1
ATOM 1045 C C . ASN B 2 51 ? -14.056 7.495 44.743 1.00 35.92 1096 ASN B C 1
ATOM 1046 O O . ASN B 2 51 ? -14.272 6.653 45.622 1.00 32.98 1096 ASN B O 1
ATOM 1051 N N . SER B 2 52 ? -13.083 8.403 44.847 1.00 33.58 1097 SER B N 1
ATOM 1052 C CA . SER B 2 52 ? -12.234 8.423 46.037 1.00 30.86 1097 SER B CA 1
ATOM 1053 C C . SER B 2 52 ? -12.942 8.951 47.282 1.00 31.51 1097 SER B C 1
ATOM 1054 O O . SER B 2 52 ? -12.374 8.855 48.375 1.00 29.51 1097 SER B O 1
ATOM 1057 N N . THR B 2 53 ? -14.155 9.489 47.167 1.00 31.15 1098 THR B N 1
ATOM 1058 C CA . THR B 2 53 ? -14.801 10.141 48.304 1.00 30.67 1098 THR B CA 1
ATOM 1059 C C . THR B 2 53 ? -15.642 9.197 49.154 1.00 33.38 1098 THR B C 1
ATOM 1060 O O . THR B 2 53 ? -16.186 9.631 50.177 1.00 33.26 1098 THR B O 1
ATOM 1064 N N . LEU B 2 54 ? -15.765 7.932 48.764 1.00 27.36 1099 LEU B N 1
ATOM 1065 C CA . LEU B 2 54 ? -16.526 6.979 49.559 1.00 32.81 1099 LEU B CA 1
ATOM 1066 C C . LEU B 2 54 ? -15.945 6.903 50.967 1.00 33.83 1099 LEU B C 1
ATOM 1067 O O . LEU B 2 54 ? -14.725 6.902 51.153 1.00 34.70 1099 LEU B O 1
ATOM 1072 N N . VAL B 2 55 ? -16.827 6.880 51.970 1.00 32.56 1100 VAL B N 1
ATOM 1073 C CA . VAL B 2 55 ? -16.407 6.936 53.367 1.00 34.82 1100 VAL B CA 1
ATOM 1074 C C . VAL B 2 55 ? -16.384 5.532 53.954 1.00 37.63 1100 VAL B C 1
ATOM 1075 O O . VAL B 2 55 ? -17.170 4.653 53.579 1.00 37.26 1100 VAL B O 1
ATOM 1079 N N . ASP B 2 56 ? -15.459 5.316 54.883 1.00 45.39 1101 ASP B N 1
ATOM 1080 C CA . ASP B 2 56 ? -15.315 4.054 55.607 1.00 50.01 1101 ASP B CA 1
ATOM 1081 C C . ASP B 2 56 ? -15.381 4.401 57.089 1.00 50.13 1101 ASP B C 1
ATOM 1082 O O . ASP B 2 56 ? -14.355 4.493 57.767 1.00 52.53 1101 ASP B O 1
ATOM 1087 N N . LEU B 2 57 ? -16.596 4.603 57.585 1.00 45.93 1102 LEU B N 1
ATOM 1088 C CA . LEU B 2 57 ? -16.811 5.054 58.949 1.00 43.68 1102 LEU B CA 1
ATOM 1089 C C . LEU B 2 57 ? -17.082 3.871 59.868 1.00 48.22 1102 LEU B C 1
ATOM 1090 O O . LEU B 2 57 ? -17.606 2.837 59.447 1.00 48.36 1102 LEU B O 1
ATOM 1095 N N . LYS B 2 58 ? -16.702 4.034 61.134 1.00 48.02 1103 LYS B N 1
ATOM 1096 C CA . LYS B 2 58 ? -16.964 3.054 62.175 1.00 48.73 1103 LYS B CA 1
ATOM 1097 C C . LYS B 2 58 ? -17.668 3.751 63.327 1.00 45.82 1103 LYS B C 1
ATOM 1098 O O . LYS B 2 58 ? -17.478 4.950 63.550 1.00 42.23 1103 LYS B O 1
ATOM 1104 N N . TRP B 2 59 ? -18.481 2.996 64.059 1.00 51.62 1104 TRP B N 1
ATOM 1105 C CA . TRP B 2 59 ? -19.189 3.550 65.211 1.00 52.01 1104 TRP B CA 1
ATOM 1106 C C . TRP B 2 59 ? -19.036 2.654 66.437 1.00 59.36 1104 TRP B C 1
ATOM 1107 O O . TRP B 2 59 ? -19.346 1.465 66.382 1.00 57.67 1104 TRP B O 1
#

InterPro domains:
  IPR002551 Spike glycoprotein S1, coronavirus [PF01600] (26-430)
  IPR002552 Spike glycoprotein S2, coronavirus [PF01601] (581-1131)
  IPR042552 Spike glycoprotein, Alphacoronavirus [MF_04200] (1-1173)
  IPR043473 Spike glycoprotein S2 superfamily, coronavirus [SSF111474] (793-911)
  IPR043473 Spike glycoprotein S2 superfamily, coronavirus [SSF111474] (993-1104)
  IPR043607 Coronavirus spike glycoprotein S1, C-terminal [PF19209] (444-499)
  IPR043614 Spike glycoprotein S2, coronavirus, C-terminal [PF19214] (1135-1173)
  IPR044873 Spike glycoprotein S2, coronavirus, heptad repeat 1 [PS51923] (767-886)
  IPR044874 Spike glycoprotein S2, coronavirus, heptad repeat 2 [PS51924] (1031-1127)

Secondary structure (DSSP, 8-state):
-HHHHHHHHHHHHHHHHHHHHHHHHHHHHHHHHHHHHHHHHHHHHHHHHHHHHHHHHHHHHHHHHHHHHHHHHHHHHHHHHHHHHHH-/--------PPP-PPP---HHHHHHHHHHHHHHHHHHHHHHHHHHHHHTT------